Protein AF-A0A940AZQ0-F1 (afdb_monomer_lite)

Radius of gyration: 15.54 Å; chains: 1; bounding box: 46×27×31 Å

Secondary structure (DSSP, 8-state):
-EE-TTS-EE-SS-SSS--BTTB-HHHHHHHHHHHTT--------GGGHHHHHGGGS----HHHHHHHHTT--S--S-GGG-TTT---

Sequence (88 aa):
MIRLSNDIEIPQIGVGTWTLRGETARQIVLRWIVQRGLITIPRAKPNHFAENLEIMTFSLSDDDMQAISTLNQNLRSNVLNDPETFPW

Foldseek 3Di:
DDQDPVRDDDDPQDDDDDDPVNADSLLLVLLLQVVVVHDDDDDDDPVCPVSNVCSVVDHDDPVSSVSVVVPDPVDDPDPCPDPVPPDD

Structure (mmCIF, N/CA/C/O backbone):
data_AF-A0A940AZQ0-F1
#
_entry.id   AF-A0A940AZQ0-F1
#
loop_
_atom_site.group_PDB
_atom_site.id
_atom_site.type_symbol
_atom_site.label_atom_id
_atom_site.label_alt_id
_atom_site.label_comp_id
_atom_site.label_asym_id
_atom_site.label_entity_id
_atom_site.label_seq_id
_atom_site.pdbx_PDB_ins_code
_atom_site.Cartn_x
_atom_site.Cartn_y
_atom_site.Cartn_z
_atom_site.occupancy
_atom_site.B_iso_or_equiv
_atom_site.auth_seq_id
_atom_site.auth_comp_id
_atom_site.auth_asym_id
_atom_site.auth_atom_id
_atom_site.pdbx_PDB_model_num
ATOM 1 N N . MET A 1 1 ? -17.535 1.172 -7.582 1.00 54.00 1 MET A N 1
ATOM 2 C CA . MET A 1 1 ? -17.013 2.134 -8.580 1.00 54.00 1 MET A CA 1
ATOM 3 C C . MET A 1 1 ? -17.646 3.491 -8.326 1.00 54.00 1 MET A C 1
ATOM 5 O O . MET A 1 1 ? -18.807 3.523 -7.937 1.00 54.00 1 MET A O 1
ATOM 9 N N . ILE A 1 2 ? -16.898 4.582 -8.491 1.00 60.06 2 ILE A N 1
ATOM 10 C CA . ILE A 1 2 ? -17.398 5.957 -8.363 1.00 60.06 2 ILE A CA 1
ATOM 11 C C . ILE A 1 2 ? -17.330 6.611 -9.745 1.00 60.06 2 ILE A C 1
ATOM 13 O O . ILE A 1 2 ? -16.295 6.551 -10.405 1.00 60.06 2 ILE A O 1
ATOM 17 N N . ARG A 1 3 ? -18.427 7.245 -10.168 1.00 60.59 3 ARG A N 1
ATOM 18 C CA . ARG A 1 3 ? -18.485 8.070 -11.378 1.00 60.59 3 ARG A CA 1
ATOM 19 C C . ARG A 1 3 ? -18.210 9.521 -10.993 1.00 60.59 3 ARG A C 1
ATOM 21 O O . ARG A 1 3 ? -18.916 10.082 -10.156 1.00 60.59 3 ARG A O 1
ATOM 28 N N . LEU A 1 4 ? -17.152 10.097 -11.552 1.00 63.03 4 LEU A N 1
ATOM 29 C CA . LEU A 1 4 ? -16.785 11.495 -11.340 1.00 63.03 4 LEU A CA 1
ATOM 30 C C . LEU A 1 4 ? -17.708 12.432 -12.137 1.00 63.03 4 LEU A C 1
ATOM 32 O O . LEU A 1 4 ? -18.405 12.011 -13.057 1.00 63.03 4 LEU A O 1
ATOM 36 N N . SER A 1 5 ? -17.689 13.727 -11.810 1.00 54.25 5 SER A N 1
ATOM 37 C CA . SER A 1 5 ? -18.497 14.763 -12.481 1.00 54.25 5 SER A CA 1
ATOM 38 C C . SER A 1 5 ? -18.162 14.972 -13.964 1.00 54.25 5 SER A C 1
ATOM 40 O O . SER A 1 5 ? -18.901 15.655 -14.664 1.00 54.25 5 SER A O 1
ATOM 42 N N . ASN A 1 6 ? -17.063 14.389 -14.442 1.00 59.81 6 ASN A N 1
ATOM 43 C CA . ASN A 1 6 ? -16.641 14.366 -15.840 1.00 59.81 6 ASN A CA 1
ATOM 44 C C . ASN A 1 6 ? -16.858 12.993 -16.507 1.00 59.81 6 ASN A C 1
ATOM 46 O O . ASN A 1 6 ? -16.163 12.669 -17.465 1.00 59.81 6 ASN A O 1
ATOM 50 N N . ASP A 1 7 ? -17.777 12.182 -15.975 1.00 68.88 7 ASP A N 1
ATOM 51 C CA . ASP A 1 7 ? -18.171 10.866 -16.500 1.00 68.88 7 ASP A CA 1
ATOM 52 C C . ASP A 1 7 ? -17.078 9.790 -16.516 1.00 68.88 7 ASP A C 1
ATOM 54 O O . ASP A 1 7 ? -17.277 8.704 -17.058 1.00 68.88 7 ASP A O 1
ATOM 58 N N . ILE A 1 8 ? -15.946 10.039 -15.859 1.00 61.81 8 ILE A N 1
ATOM 59 C CA . ILE A 1 8 ? -14.913 9.025 -15.661 1.00 61.81 8 ILE A CA 1
ATOM 60 C C . ILE A 1 8 ? -15.357 8.082 -14.542 1.00 61.81 8 ILE A C 1
ATOM 62 O O . ILE A 1 8 ? -15.582 8.503 -13.403 1.00 61.81 8 ILE A O 1
ATOM 66 N N . GLU A 1 9 ? -15.454 6.795 -14.862 1.00 54.88 9 GLU A N 1
ATOM 67 C CA . GLU A 1 9 ? -15.624 5.734 -13.877 1.00 54.88 9 GLU A CA 1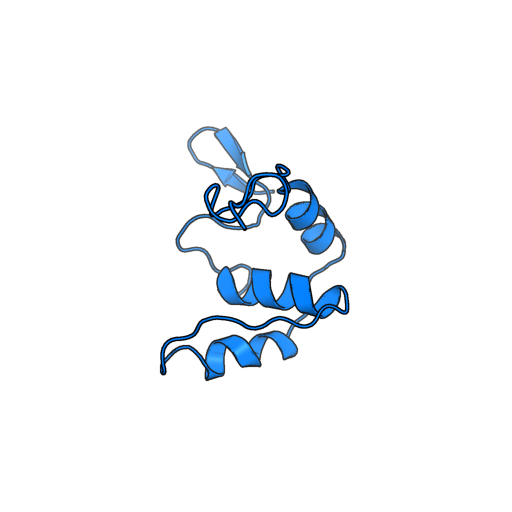
ATOM 68 C C . GLU A 1 9 ? -14.263 5.331 -13.324 1.00 54.88 9 GLU A C 1
ATOM 70 O O . GLU A 1 9 ? -13.360 4.929 -14.058 1.00 54.88 9 GLU A O 1
ATOM 75 N N . ILE A 1 10 ? -14.117 5.443 -12.009 1.00 54.56 10 ILE A N 1
ATOM 76 C CA . ILE A 1 10 ? -12.945 4.959 -11.295 1.00 54.56 10 ILE A CA 1
ATOM 77 C C . ILE A 1 10 ? -13.352 3.844 -10.331 1.00 54.56 10 ILE A C 1
ATOM 79 O O . ILE A 1 10 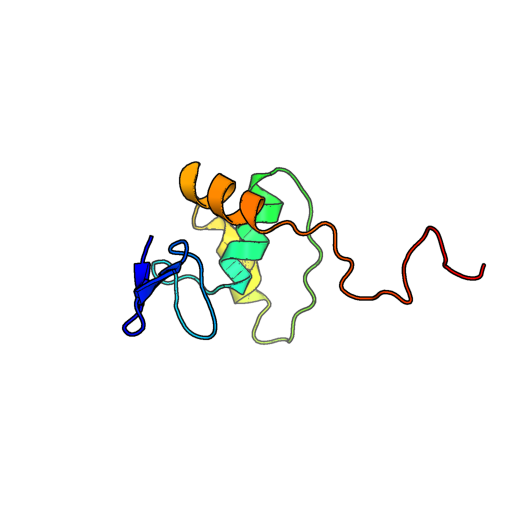? -14.443 3.882 -9.736 1.00 54.56 10 ILE A O 1
ATOM 83 N N . PRO A 1 11 ? -12.484 2.837 -10.116 1.00 54.09 11 PRO A N 1
ATOM 84 C CA . PRO A 1 11 ? -12.623 1.986 -8.946 1.00 54.09 11 PRO A CA 1
ATOM 85 C C . PRO A 1 11 ? -12.713 2.893 -7.713 1.00 54.09 11 PRO A C 1
ATOM 87 O O . PRO A 1 11 ? -12.166 3.993 -7.696 1.00 54.09 11 PRO A O 1
ATOM 90 N N . GLN A 1 12 ? -13.408 2.458 -6.662 1.00 58.81 12 GLN A N 1
ATOM 91 C CA . GLN A 1 12 ? -13.626 3.264 -5.445 1.00 58.81 12 GLN A CA 1
ATOM 92 C C . GLN A 1 12 ? -12.312 3.600 -4.690 1.00 58.81 12 GLN A C 1
ATOM 94 O O . GLN A 1 12 ? -12.317 4.186 -3.613 1.00 58.81 12 GLN A O 1
ATOM 99 N N . ILE A 1 13 ? -11.174 3.248 -5.284 1.00 51.78 13 ILE A N 1
ATOM 100 C CA . ILE A 1 13 ? -9.818 3.354 -4.789 1.00 51.78 13 ILE A CA 1
ATOM 101 C C . ILE A 1 13 ? -9.171 4.608 -5.395 1.00 51.78 13 ILE A C 1
ATOM 103 O O . ILE A 1 13 ? -8.638 4.589 -6.497 1.00 51.78 13 ILE A O 1
ATOM 107 N N . GLY A 1 14 ? -9.291 5.696 -4.631 1.00 57.31 14 GLY A N 1
ATOM 108 C CA . GLY A 1 14 ? -8.403 6.858 -4.492 1.00 57.31 14 GLY A CA 1
ATOM 109 C C . GLY A 1 14 ? -7.663 7.472 -5.693 1.00 57.31 14 GLY A C 1
ATOM 110 O O . GLY A 1 14 ? -6.753 6.878 -6.259 1.00 57.31 14 GLY A O 1
ATOM 111 N N . VAL A 1 15 ? -7.851 8.791 -5.854 1.00 40.72 15 VAL A N 1
ATOM 112 C CA . VAL A 1 15 ? -6.741 9.734 -6.097 1.00 40.72 15 VAL A CA 1
ATOM 113 C C . VAL A 1 15 ? -6.813 10.881 -5.073 1.00 40.72 15 VAL A C 1
ATOM 115 O O . VAL A 1 15 ? -7.856 11.506 -4.896 1.00 40.72 15 VAL A O 1
ATOM 118 N N . GLY A 1 16 ? -5.687 11.168 -4.409 1.00 49.53 16 GLY A N 1
ATOM 119 C CA . GLY A 1 16 ? -5.337 12.493 -3.872 1.00 49.53 16 GLY A CA 1
ATOM 120 C C . GLY A 1 16 ? -5.753 12.857 -2.443 1.00 49.53 16 GLY A C 1
ATOM 121 O O . GLY A 1 16 ? -4.911 13.344 -1.697 1.00 49.53 16 GLY A O 1
ATOM 122 N N . THR A 1 17 ? -7.004 12.648 -2.040 1.00 44.78 17 THR A N 1
ATOM 123 C CA . THR A 1 17 ? -7.512 13.197 -0.755 1.00 44.78 17 THR A CA 1
ATOM 124 C C . THR A 1 17 ? -8.653 12.398 -0.126 1.00 44.78 17 THR A C 1
ATOM 126 O O . THR A 1 17 ? -9.139 12.764 0.942 1.00 44.78 17 THR A O 1
ATOM 129 N N . TRP A 1 18 ? -9.084 11.303 -0.752 1.00 48.69 18 TRP A N 1
ATOM 130 C CA . TRP A 1 18 ? -10.223 10.522 -0.277 1.00 48.69 18 TRP A CA 1
ATOM 131 C C . TRP A 1 18 ? -9.778 9.390 0.640 1.00 48.69 18 TRP A C 1
ATOM 133 O O . TRP A 1 18 ? -8.887 8.610 0.296 1.00 48.69 18 TRP A O 1
ATOM 143 N N . THR A 1 19 ? -10.426 9.300 1.796 1.00 52.53 19 THR A N 1
ATOM 144 C CA . THR A 1 19 ? -10.360 8.131 2.661 1.00 52.53 19 THR A CA 1
ATOM 145 C C . THR A 1 19 ? -11.324 7.071 2.132 1.00 52.53 19 THR A C 1
ATOM 147 O O . THR A 1 19 ? -12.488 7.363 1.849 1.00 52.53 19 THR A O 1
ATOM 150 N N . LEU A 1 20 ? -10.871 5.825 1.977 1.00 56.44 20 LEU A N 1
ATOM 151 C CA . LEU A 1 20 ? -11.805 4.718 1.770 1.00 56.44 20 LEU A CA 1
ATOM 152 C C . LEU A 1 20 ? -12.287 4.336 3.159 1.00 56.44 20 LEU A C 1
ATOM 154 O O . LEU A 1 20 ? -11.544 3.674 3.851 1.00 56.44 20 LEU A O 1
ATOM 158 N N . ARG A 1 21 ? -13.484 4.770 3.571 1.00 65.44 21 ARG A N 1
ATOM 159 C CA . ARG A 1 21 ? -14.085 4.435 4.885 1.00 65.44 21 ARG A CA 1
ATOM 160 C C . ARG A 1 21 ? -13.366 4.992 6.127 1.00 65.44 21 ARG A C 1
ATOM 162 O O . ARG A 1 21 ? -13.778 4.688 7.239 1.00 65.44 21 ARG A O 1
ATOM 169 N N . GLY A 1 22 ? -12.421 5.912 5.945 1.00 75.69 22 GLY A N 1
ATOM 170 C CA . GLY A 1 22 ? -11.686 6.566 7.038 1.00 75.69 22 GLY A CA 1
ATOM 171 C C . GLY A 1 22 ? -10.174 6.379 6.931 1.00 75.69 22 GLY A C 1
ATOM 172 O O . GLY A 1 22 ? -9.422 7.215 7.422 1.00 75.69 22 GLY A O 1
ATOM 173 N N . GLU A 1 23 ? -9.737 5.362 6.193 1.00 84.88 23 GLU A N 1
ATOM 174 C CA . GLU A 1 23 ? -8.339 4.996 6.005 1.00 84.88 23 GLU A CA 1
ATOM 175 C C . GLU A 1 23 ? -7.684 5.764 4.849 1.00 84.88 23 GLU A C 1
ATOM 177 O O . GLU A 1 23 ? -8.287 6.001 3.796 1.00 84.88 23 GLU A O 1
ATOM 182 N N . THR A 1 24 ? -6.414 6.137 5.018 1.00 86.31 24 THR A N 1
ATOM 183 C CA . THR A 1 24 ? -5.651 6.853 3.987 1.00 86.31 24 THR A CA 1
ATOM 184 C C . THR A 1 24 ? -5.206 5.919 2.859 1.00 86.31 24 THR A C 1
ATOM 186 O O . THR A 1 24 ? -5.001 4.721 3.054 1.00 86.31 24 THR A O 1
ATOM 189 N N . ALA A 1 25 ? -4.959 6.465 1.662 1.00 85.50 25 ALA A N 1
ATOM 190 C CA . ALA A 1 25 ? -4.446 5.683 0.529 1.00 85.50 25 ALA A CA 1
ATOM 191 C C . ALA A 1 25 ? -3.160 4.903 0.872 1.00 85.50 25 ALA A C 1
ATOM 193 O O . ALA A 1 25 ? -2.969 3.772 0.431 1.00 85.50 25 ALA A O 1
ATOM 194 N N . ARG A 1 26 ? -2.297 5.479 1.715 1.00 88.25 26 ARG A N 1
ATOM 195 C CA . ARG A 1 26 ? -1.104 4.801 2.231 1.00 88.25 26 ARG A CA 1
ATOM 196 C C . ARG A 1 26 ? -1.467 3.583 3.077 1.00 88.25 26 ARG A C 1
ATOM 198 O O . ARG A 1 26 ? -0.884 2.525 2.860 1.00 88.25 26 ARG A O 1
ATOM 205 N N . GLN A 1 27 ? -2.403 3.720 4.016 1.00 91.75 27 GLN A N 1
ATOM 206 C CA . GLN A 1 27 ? -2.851 2.603 4.849 1.00 91.75 27 GLN A CA 1
ATOM 207 C C . GLN A 1 27 ? -3.442 1.481 3.992 1.00 91.75 27 GLN A C 1
ATOM 209 O O . GLN A 1 27 ? -3.097 0.322 4.198 1.00 91.75 27 GLN A O 1
ATOM 214 N N . ILE A 1 28 ? -4.242 1.823 2.978 1.00 92.06 28 ILE A N 1
ATOM 215 C CA . ILE A 1 28 ? -4.826 0.858 2.034 1.00 92.06 28 ILE A CA 1
ATOM 216 C C . ILE A 1 28 ? -3.733 0.086 1.286 1.00 92.06 28 ILE A C 1
ATOM 218 O O . ILE A 1 28 ? -3.765 -1.142 1.251 1.00 92.06 28 ILE A O 1
ATOM 222 N N . VAL A 1 29 ? -2.733 0.778 0.727 1.00 92.44 29 VAL A N 1
ATOM 223 C CA . VAL A 1 29 ? -1.626 0.127 0.001 1.00 92.44 29 VAL A CA 1
ATOM 224 C C . VAL A 1 29 ? -0.820 -0.787 0.925 1.00 92.44 29 VAL A C 1
ATOM 226 O O . VAL A 1 29 ? -0.502 -1.916 0.554 1.00 92.44 29 VAL A O 1
ATOM 229 N N . LEU A 1 30 ? -0.507 -0.339 2.142 1.00 94.69 30 LEU A N 1
ATOM 230 C CA . LEU A 1 30 ? 0.226 -1.157 3.109 1.00 94.69 30 LEU A CA 1
ATOM 231 C C . LEU A 1 30 ? -0.588 -2.374 3.562 1.00 94.69 30 LEU A C 1
ATOM 233 O O . LEU A 1 30 ? -0.049 -3.482 3.601 1.00 94.69 30 LEU A O 1
ATOM 237 N N . ARG A 1 31 ? -1.886 -2.194 3.832 1.00 95.56 31 ARG A N 1
ATOM 238 C CA . ARG A 1 31 ? -2.811 -3.285 4.149 1.00 95.56 31 ARG A CA 1
ATOM 239 C C . ARG A 1 31 ? -2.875 -4.303 3.017 1.00 95.56 31 ARG A C 1
ATOM 241 O O . ARG A 1 31 ? -2.803 -5.497 3.289 1.00 95.56 31 ARG A O 1
ATOM 248 N N . TRP A 1 32 ? -2.968 -3.8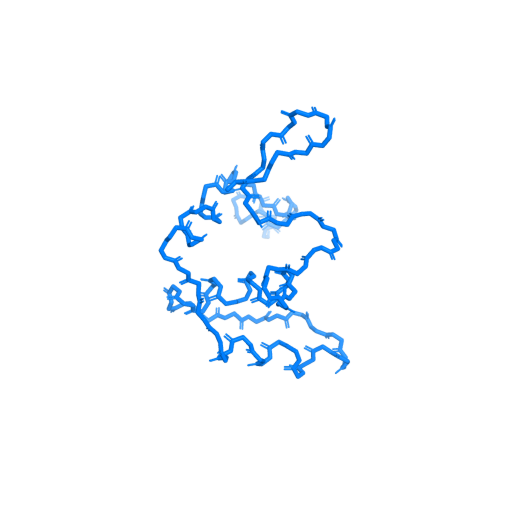51 1.766 1.00 95.19 32 TRP A N 1
ATOM 249 C CA . TRP A 1 32 ? -3.007 -4.727 0.595 1.00 95.19 32 TRP A CA 1
ATOM 250 C C . TRP A 1 32 ? -1.758 -5.612 0.492 1.00 95.19 32 TRP A C 1
ATOM 252 O O . TRP A 1 32 ? -1.879 -6.808 0.232 1.00 95.19 32 TRP A O 1
ATOM 262 N N . ILE A 1 33 ? -0.564 -5.068 0.758 1.00 96.25 33 ILE A N 1
ATOM 263 C CA . ILE A 1 33 ? 0.683 -5.852 0.762 1.00 96.25 33 ILE A CA 1
ATOM 264 C C . ILE A 1 33 ? 0.648 -6.911 1.875 1.00 96.25 33 ILE A C 1
ATOM 266 O O . ILE A 1 33 ? 0.856 -8.096 1.609 1.00 96.25 33 ILE A O 1
ATOM 270 N N . VAL A 1 34 ? 0.341 -6.503 3.110 1.00 96.50 34 VAL A N 1
ATOM 271 C CA . VAL A 1 34 ? 0.356 -7.397 4.281 1.00 96.50 34 VAL A CA 1
ATOM 272 C C . VAL A 1 34 ? -0.711 -8.487 4.188 1.00 96.50 34 VAL A C 1
ATOM 274 O O . VAL A 1 34 ? -0.429 -9.645 4.486 1.00 96.50 34 VAL A O 1
ATOM 277 N N . GLN A 1 35 ? -1.921 -8.161 3.728 1.00 96.94 35 GLN A N 1
ATOM 278 C CA . GLN A 1 35 ? -3.022 -9.122 3.604 1.00 96.94 35 GLN A CA 1
ATOM 279 C C . GLN A 1 35 ? -2.742 -10.215 2.557 1.00 96.94 35 GLN A C 1
ATOM 281 O O . GLN A 1 35 ? -3.305 -11.302 2.645 1.00 96.94 35 GLN A O 1
ATOM 286 N N . ARG A 1 36 ? -1.820 -9.977 1.612 1.00 96.62 36 ARG A N 1
ATOM 287 C CA . ARG A 1 36 ? -1.298 -10.998 0.683 1.00 96.62 36 ARG A CA 1
ATOM 288 C C . ARG A 1 36 ? -0.227 -11.908 1.300 1.00 96.62 36 ARG A C 1
ATOM 290 O O . ARG A 1 36 ? 0.316 -12.755 0.597 1.00 96.62 36 ARG A O 1
ATOM 297 N N . GLY A 1 37 ? 0.111 -11.716 2.574 1.00 96.56 37 GLY A N 1
ATOM 298 C CA . GLY A 1 37 ? 1.172 -12.449 3.264 1.00 96.56 37 GLY A CA 1
ATOM 299 C C . GLY A 1 37 ? 2.582 -11.922 2.982 1.00 96.56 37 GLY A C 1
ATOM 300 O O . GLY A 1 37 ? 3.554 -12.630 3.230 1.00 96.56 37 GLY A O 1
ATOM 301 N N . LEU A 1 38 ? 2.716 -10.699 2.453 1.00 96.69 38 LEU A N 1
ATOM 302 C CA . LEU A 1 38 ? 4.012 -10.086 2.159 1.00 96.69 38 LEU A CA 1
ATOM 303 C C . LEU A 1 38 ? 4.450 -9.145 3.287 1.00 96.69 38 LEU A C 1
ATOM 305 O O . LEU A 1 38 ? 3.649 -8.407 3.857 1.00 96.69 38 LEU A O 1
ATOM 309 N N . ILE A 1 39 ? 5.753 -9.120 3.564 1.00 94.19 39 ILE A N 1
ATOM 310 C CA . ILE A 1 39 ? 6.358 -8.159 4.492 1.00 94.19 39 ILE A CA 1
ATOM 311 C C . ILE A 1 39 ? 6.656 -6.858 3.734 1.00 94.19 39 ILE A C 1
ATOM 313 O O . ILE A 1 39 ? 7.203 -6.887 2.633 1.00 94.19 39 ILE A O 1
ATOM 317 N N . THR A 1 40 ? 6.316 -5.710 4.328 1.00 92.56 40 THR A N 1
ATOM 318 C CA . THR A 1 40 ? 6.573 -4.374 3.764 1.00 92.56 40 THR A CA 1
A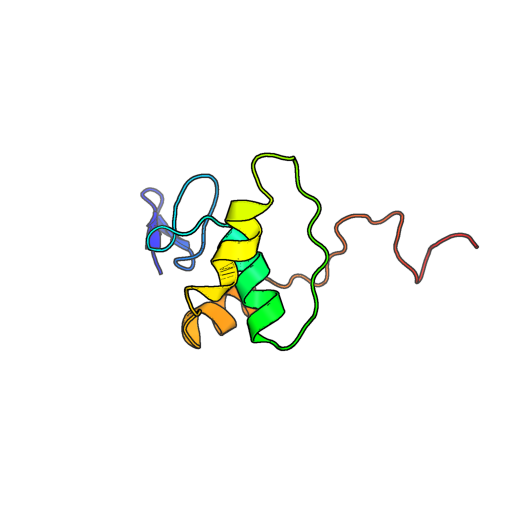TOM 319 C C . THR A 1 40 ? 7.492 -3.551 4.666 1.00 92.56 40 THR A C 1
ATOM 321 O O . THR A 1 40 ? 7.429 -3.663 5.889 1.00 92.56 40 THR A O 1
ATOM 324 N N . ILE A 1 41 ? 8.339 -2.709 4.064 1.00 92.31 41 ILE A N 1
ATOM 325 C CA . ILE A 1 41 ? 9.265 -1.802 4.762 1.00 92.31 41 ILE A CA 1
ATOM 326 C C . ILE A 1 41 ? 8.947 -0.362 4.323 1.00 92.31 41 ILE A C 1
ATOM 328 O O . ILE A 1 41 ? 9.591 0.176 3.418 1.00 92.31 41 ILE A O 1
ATOM 332 N N . PRO A 1 42 ? 7.909 0.273 4.895 1.00 90.75 42 PRO A N 1
ATOM 333 C CA . PRO A 1 42 ? 7.496 1.600 4.469 1.00 90.75 42 PRO A CA 1
ATOM 334 C C . PRO A 1 42 ? 8.511 2.662 4.893 1.00 90.75 42 PRO A C 1
ATOM 336 O O . PRO A 1 42 ? 8.902 2.747 6.057 1.00 90.75 42 PRO A O 1
ATOM 339 N N . ARG A 1 43 ? 8.865 3.562 3.971 1.00 86.94 43 ARG A N 1
ATOM 340 C CA . ARG A 1 43 ? 9.512 4.826 4.343 1.00 86.94 43 ARG A CA 1
ATOM 341 C C . ARG A 1 43 ? 8.495 5.682 5.104 1.00 86.94 43 ARG A C 1
ATOM 343 O O . ARG A 1 43 ? 7.425 5.977 4.575 1.00 86.94 43 ARG A O 1
ATOM 350 N N . ALA A 1 44 ? 8.844 6.134 6.304 1.00 85.12 44 ALA A N 1
ATOM 351 C CA . ALA A 1 44 ? 7.981 6.979 7.125 1.00 85.12 44 ALA A CA 1
ATOM 352 C C . ALA A 1 44 ? 8.720 8.217 7.652 1.00 85.12 44 ALA A C 1
ATOM 354 O O . ALA A 1 44 ? 9.925 8.184 7.900 1.00 85.12 44 ALA A O 1
ATOM 355 N N . LYS A 1 45 ? 7.974 9.313 7.828 1.00 87.44 45 LYS A N 1
ATOM 356 C CA . LYS A 1 45 ? 8.362 10.438 8.692 1.00 87.44 45 LYS A CA 1
ATOM 357 C C . LYS A 1 45 ? 7.838 10.166 10.115 1.00 87.44 45 LYS A C 1
ATOM 359 O O . LYS A 1 45 ? 6.898 9.380 10.247 1.00 87.44 45 LYS A O 1
ATOM 364 N N . PRO A 1 46 ? 8.376 10.817 11.165 1.00 85.31 46 PRO A N 1
ATOM 365 C CA . PRO A 1 46 ? 7.988 10.561 12.558 1.00 85.31 46 PRO A CA 1
ATOM 366 C C . PRO A 1 46 ? 6.476 10.560 12.826 1.00 85.31 46 PRO A C 1
ATOM 368 O O . PRO A 1 46 ? 5.964 9.708 13.542 1.00 85.31 46 PRO A O 1
ATOM 371 N N . ASN A 1 47 ? 5.742 11.464 12.183 1.00 84.19 47 ASN A N 1
ATOM 372 C CA . ASN A 1 47 ? 4.293 11.613 12.313 1.00 84.19 47 ASN A CA 1
ATOM 373 C C . ASN A 1 47 ? 3.462 10.499 11.645 1.00 84.19 47 ASN A C 1
ATOM 375 O O . ASN A 1 47 ? 2.242 10.521 11.749 1.00 84.19 47 ASN A O 1
ATOM 379 N N . HIS A 1 48 ? 4.085 9.552 10.942 1.00 82.88 48 HIS A N 1
ATOM 380 C CA . HIS A 1 48 ? 3.385 8.525 10.166 1.00 82.88 48 HIS A CA 1
ATOM 381 C C . HIS A 1 48 ? 3.650 7.095 10.640 1.00 82.88 48 HIS A C 1
ATOM 383 O O . HIS A 1 48 ? 3.085 6.161 10.080 1.00 82.88 48 HIS A O 1
ATOM 389 N N . PHE A 1 49 ? 4.492 6.898 11.660 1.00 87.25 49 PHE A N 1
ATOM 390 C CA . PHE A 1 49 ? 4.751 5.556 12.189 1.00 87.25 49 PHE A CA 1
ATOM 391 C C . PHE A 1 49 ? 3.493 4.927 12.789 1.00 87.25 49 PHE A C 1
ATOM 393 O O . PHE A 1 49 ? 3.175 3.795 12.444 1.00 87.25 49 PHE A O 1
ATOM 400 N N . ALA A 1 50 ? 2.769 5.665 13.636 1.00 87.62 50 ALA A N 1
ATOM 401 C CA . ALA A 1 50 ? 1.541 5.173 14.260 1.00 87.62 50 ALA A CA 1
ATOM 402 C C . ALA A 1 50 ? 0.478 4.822 13.206 1.00 87.62 50 ALA A C 1
ATOM 404 O O . ALA A 1 50 ? -0.009 3.697 13.172 1.00 87.62 50 ALA A O 1
ATOM 405 N N . GLU A 1 51 ? 0.229 5.735 12.267 1.00 86.50 51 GLU A N 1
ATOM 406 C CA . GLU A 1 51 ? -0.735 5.536 11.179 1.00 86.50 51 GLU A CA 1
ATOM 407 C C . GLU A 1 51 ? -0.397 4.314 10.302 1.00 86.50 51 GLU A C 1
ATOM 409 O O . GLU A 1 51 ? -1.287 3.577 9.882 1.00 86.50 51 GLU A O 1
ATOM 414 N N . ASN A 1 52 ? 0.892 4.051 10.050 1.00 90.25 52 ASN A N 1
ATOM 415 C CA . ASN A 1 52 ? 1.324 2.864 9.308 1.00 90.25 52 ASN A CA 1
ATOM 416 C C . ASN A 1 52 ? 1.075 1.554 10.071 1.00 90.25 52 ASN A C 1
ATOM 418 O O . ASN A 1 52 ? 0.969 0.511 9.432 1.00 90.25 52 ASN A O 1
ATOM 422 N N . LEU A 1 53 ? 1.015 1.579 11.405 1.00 90.69 53 LEU A N 1
ATOM 423 C CA . LEU A 1 53 ? 0.738 0.397 12.230 1.00 90.69 53 LEU A CA 1
ATOM 424 C C . LEU A 1 53 ? -0.764 0.120 12.363 1.00 90.69 53 LEU A C 1
ATOM 426 O O . LEU A 1 53 ? -1.163 -1.034 12.518 1.00 90.69 53 LEU A O 1
ATOM 430 N N . GLU A 1 54 ? -1.603 1.150 12.231 1.00 93.12 54 GLU A N 1
ATOM 431 C CA . GLU A 1 54 ? -3.068 1.030 12.254 1.00 93.12 54 GLU A CA 1
ATOM 432 C C . GLU A 1 54 ? -3.626 0.174 11.107 1.00 93.12 54 GLU A C 1
ATOM 434 O O . GLU A 1 54 ? -4.767 -0.263 11.166 1.00 93.12 54 GLU A O 1
ATOM 439 N N . ILE A 1 55 ? -2.821 -0.187 10.103 1.00 93.75 55 ILE A N 1
ATOM 440 C CA . ILE A 1 55 ? -3.221 -1.092 9.009 1.00 93.75 55 ILE A CA 1
ATOM 441 C C . ILE A 1 55 ? -3.666 -2.487 9.479 1.00 93.75 55 ILE A C 1
ATOM 443 O O . ILE A 1 55 ? -4.186 -3.279 8.697 1.00 93.75 55 ILE A O 1
ATOM 447 N N . MET A 1 56 ? -3.427 -2.831 10.744 1.00 93.56 56 MET A N 1
ATOM 448 C CA . MET A 1 56 ? -3.850 -4.100 11.334 1.00 93.56 56 MET A CA 1
ATOM 449 C C . MET A 1 56 ? -5.285 -4.065 11.878 1.00 93.56 56 MET A C 1
ATOM 451 O O . MET A 1 56 ? -5.821 -5.121 12.205 1.00 93.56 56 MET A O 1
ATOM 455 N N . THR A 1 57 ? -5.914 -2.890 11.979 1.00 94.44 57 THR A N 1
ATOM 456 C CA . THR A 1 57 ? -7.247 -2.724 12.589 1.00 94.44 57 THR A CA 1
ATOM 457 C C . THR A 1 57 ? -8.403 -2.953 11.614 1.00 94.44 57 THR A C 1
ATOM 459 O O . THR A 1 57 ? -9.547 -3.074 12.045 1.00 94.44 57 THR A O 1
ATOM 462 N N . PHE A 1 58 ? -8.119 -3.055 10.314 1.00 92.06 58 PHE A N 1
ATOM 463 C CA . PHE A 1 58 ? -9.113 -3.275 9.267 1.00 92.06 58 PHE A CA 1
ATOM 464 C C . PHE A 1 58 ? -8.649 -4.330 8.259 1.00 92.06 58 PHE A C 1
ATOM 466 O O . PHE A 1 58 ? -7.510 -4.796 8.289 1.00 92.06 58 PHE A O 1
ATOM 473 N N . SER A 1 59 ? -9.546 -4.718 7.353 1.00 93.44 59 SER A N 1
ATOM 474 C CA . SER A 1 59 ? -9.252 -5.627 6.243 1.00 93.44 59 SER A CA 1
ATOM 475 C C . SER A 1 59 ? -9.865 -5.110 4.949 1.00 93.44 59 SER A C 1
ATOM 477 O O . SER A 1 59 ? -10.875 -4.408 4.974 1.00 93.44 59 SER A O 1
ATOM 479 N N . LEU A 1 60 ? -9.229 -5.438 3.828 1.00 90.38 60 LEU A N 1
ATOM 480 C CA . LEU A 1 60 ? -9.769 -5.156 2.502 1.00 90.38 60 LEU A CA 1
ATOM 481 C C . LEU A 1 60 ? -10.674 -6.310 2.080 1.00 90.38 60 LEU A C 1
ATOM 483 O O . LEU A 1 60 ? -10.347 -7.468 2.348 1.00 90.38 60 LEU A O 1
ATOM 487 N N . SER A 1 61 ? -11.793 -5.996 1.429 1.00 88.25 61 SER A N 1
ATOM 488 C CA . SER A 1 61 ? -12.650 -7.023 0.833 1.00 88.25 61 SER A CA 1
ATOM 489 C C . SER A 1 61 ? -11.963 -7.681 -0.366 1.00 88.25 61 SER A C 1
ATOM 491 O O . SER A 1 61 ? -11.023 -7.119 -0.931 1.00 88.25 61 SER A O 1
ATOM 493 N N . ASP A 1 62 ? -12.440 -8.852 -0.789 1.00 90.25 62 ASP A N 1
ATOM 494 C CA . ASP A 1 62 ? -11.893 -9.528 -1.972 1.00 90.25 62 ASP A CA 1
ATOM 495 C C . ASP A 1 62 ? -12.001 -8.655 -3.233 1.00 90.25 62 ASP A C 1
ATOM 497 O O . ASP A 1 62 ? -11.065 -8.612 -4.033 1.00 90.25 62 ASP A O 1
ATOM 501 N N . ASP A 1 63 ? -13.088 -7.892 -3.367 1.00 84.88 63 ASP A N 1
ATOM 502 C CA . ASP A 1 63 ? -13.288 -6.948 -4.469 1.00 84.88 63 ASP A CA 1
ATOM 503 C C . ASP A 1 63 ? -12.265 -5.804 -4.431 1.00 84.88 63 ASP A C 1
ATOM 505 O O . ASP A 1 63 ? -11.692 -5.455 -5.464 1.00 84.88 63 ASP A O 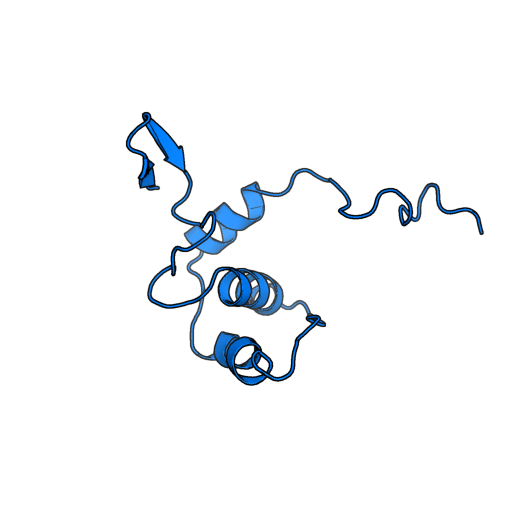1
ATOM 509 N N . ASP A 1 64 ? -11.971 -5.248 -3.249 1.00 86.19 64 ASP A N 1
ATOM 510 C CA . ASP A 1 64 ? -10.933 -4.218 -3.097 1.00 86.19 64 ASP A CA 1
ATOM 511 C C . ASP A 1 64 ? -9.553 -4.784 -3.461 1.00 86.19 64 ASP A C 1
ATOM 513 O O . ASP A 1 64 ? -8.781 -4.161 -4.194 1.00 86.19 64 ASP A O 1
ATOM 517 N N . MET A 1 65 ? -9.245 -5.994 -2.984 1.00 91.75 65 MET A N 1
ATOM 518 C CA . MET A 1 65 ? -7.982 -6.676 -3.270 1.00 91.75 65 MET A CA 1
ATOM 519 C C . MET A 1 65 ? -7.796 -6.914 -4.773 1.00 91.75 65 MET A C 1
ATO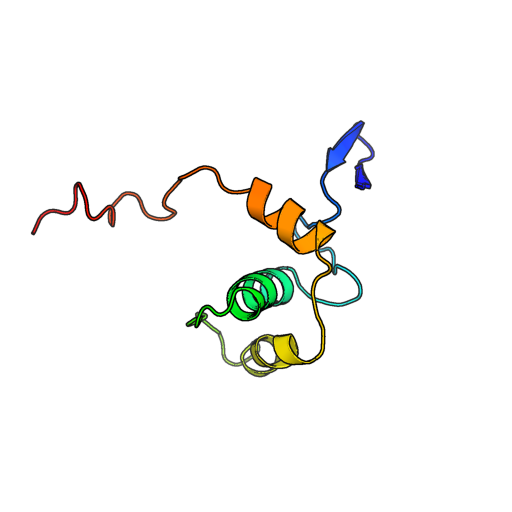M 521 O O . MET A 1 65 ? -6.694 -6.704 -5.300 1.00 91.75 65 MET A O 1
ATOM 525 N N . GLN A 1 66 ? -8.861 -7.322 -5.470 1.00 89.06 66 GLN A N 1
ATOM 526 C CA . GLN A 1 66 ? -8.869 -7.504 -6.921 1.00 89.06 66 GLN A CA 1
ATOM 527 C C . GLN A 1 66 ? -8.733 -6.169 -7.654 1.00 89.06 66 GLN A C 1
ATOM 529 O O . GLN A 1 66 ? -7.874 -6.046 -8.528 1.00 89.06 66 GLN A O 1
ATOM 534 N N . ALA A 1 67 ? -9.496 -5.149 -7.260 1.00 86.06 67 ALA A N 1
ATOM 535 C CA . ALA A 1 67 ? -9.439 -3.829 -7.876 1.00 86.06 67 ALA A CA 1
ATOM 536 C C . ALA A 1 67 ? -8.030 -3.219 -7.791 1.00 86.06 67 ALA A C 1
ATOM 538 O O . ALA A 1 67 ? -7.514 -2.747 -8.802 1.00 86.06 67 ALA A O 1
ATOM 539 N N . ILE A 1 68 ? -7.347 -3.309 -6.642 1.00 88.44 68 ILE A N 1
ATOM 540 C CA . ILE A 1 68 ? -5.948 -2.848 -6.524 1.00 88.44 68 ILE A CA 1
ATOM 541 C C . ILE A 1 68 ? -5.032 -3.659 -7.443 1.00 88.44 68 ILE A C 1
ATOM 543 O O . ILE A 1 68 ? -4.156 -3.098 -8.097 1.00 88.44 68 ILE A O 1
ATOM 547 N N . SER A 1 69 ? -5.240 -4.974 -7.531 1.00 91.44 69 SER A N 1
ATOM 548 C CA . SER A 1 69 ? -4.414 -5.849 -8.371 1.00 91.44 69 SER A CA 1
ATOM 549 C C . SER A 1 69 ? -4.505 -5.493 -9.860 1.00 91.44 69 SER A C 1
ATOM 551 O O . SER A 1 69 ? -3.502 -5.591 -10.567 1.00 91.44 69 SER A O 1
ATOM 553 N N . THR A 1 70 ? -5.659 -5.005 -10.333 1.00 91.81 70 THR A N 1
ATOM 554 C CA . THR A 1 70 ? -5.823 -4.536 -11.725 1.00 91.81 70 THR A CA 1
ATOM 555 C C . THR A 1 70 ? -5.048 -3.259 -12.059 1.00 91.81 70 THR A C 1
ATOM 557 O O . THR A 1 70 ? -4.883 -2.944 -13.234 1.00 91.81 70 THR A O 1
ATOM 560 N N . LEU A 1 71 ? -4.518 -2.541 -11.061 1.00 89.25 71 LEU A N 1
ATOM 561 C CA . LEU A 1 71 ? -3.717 -1.331 -11.281 1.00 89.25 71 LEU A CA 1
ATOM 562 C C . LEU A 1 71 ? -2.276 -1.629 -11.720 1.00 89.25 71 LEU A C 1
ATOM 564 O O . LEU A 1 71 ? -1.537 -0.701 -12.050 1.00 89.25 71 LEU A O 1
ATOM 568 N N . ASN A 1 72 ? -1.841 -2.893 -11.701 1.00 92.12 72 ASN A N 1
ATOM 569 C CA . ASN A 1 72 ? -0.492 -3.252 -12.119 1.00 92.12 72 ASN A CA 1
ATOM 570 C C . ASN A 1 72 ? -0.269 -2.955 -13.613 1.00 92.12 72 ASN A C 1
ATOM 572 O O . ASN A 1 72 ? -0.947 -3.508 -14.472 1.00 92.12 72 ASN A O 1
ATOM 576 N N . GLN A 1 73 ? 0.746 -2.144 -13.914 1.00 92.19 73 GLN A N 1
ATOM 577 C CA . GLN A 1 73 ? 1.152 -1.805 -15.285 1.00 92.19 73 GLN A CA 1
ATOM 578 C C . GLN A 1 73 ? 2.490 -2.439 -15.687 1.00 92.19 73 GLN A C 1
ATOM 580 O O . GLN A 1 73 ? 3.018 -2.131 -16.750 1.00 92.19 73 GLN A O 1
ATOM 585 N N . ASN A 1 74 ? 3.074 -3.293 -14.837 1.00 89.44 74 ASN A N 1
ATOM 586 C CA . ASN A 1 74 ? 4.433 -3.823 -15.013 1.00 89.44 74 ASN A CA 1
ATOM 587 C C . ASN A 1 74 ? 5.512 -2.729 -15.160 1.00 89.44 74 ASN A C 1
ATOM 589 O O . ASN A 1 74 ? 6.559 -2.957 -15.759 1.00 89.44 74 ASN A O 1
ATOM 593 N N . LEU A 1 75 ? 5.280 -1.548 -14.579 1.00 86.94 75 LEU A N 1
ATOM 594 C CA . LEU A 1 75 ? 6.230 -0.437 -14.579 1.00 86.94 75 LEU A CA 1
ATOM 595 C C . LEU A 1 75 ? 7.048 -0.411 -13.282 1.00 86.94 75 LEU A C 1
ATOM 597 O O . LEU A 1 75 ? 6.533 -0.668 -12.191 1.00 86.94 75 LEU A O 1
ATOM 601 N N . ARG A 1 76 ? 8.333 -0.063 -13.393 1.00 84.94 76 ARG A N 1
ATOM 602 C CA . ARG A 1 76 ? 9.215 0.230 -12.253 1.00 84.94 76 ARG A CA 1
ATOM 603 C C . ARG A 1 76 ? 9.190 1.733 -11.980 1.00 84.94 76 ARG A C 1
ATOM 605 O O . ARG A 1 76 ? 9.298 2.532 -12.903 1.00 84.94 76 ARG A O 1
ATOM 612 N N . SER A 1 77 ? 9.094 2.128 -10.711 1.00 84.94 77 SER A N 1
ATOM 613 C CA . SER A 1 77 ? 9.087 3.550 -10.330 1.00 84.94 77 SER A CA 1
ATOM 614 C C . SER A 1 77 ? 10.439 4.241 -10.529 1.00 84.94 77 SER A C 1
ATOM 616 O O . SER A 1 77 ? 10.478 5.451 -10.732 1.00 84.94 77 SER A O 1
ATOM 618 N N . ASN A 1 78 ? 11.541 3.487 -10.485 1.00 85.50 78 ASN A N 1
ATOM 619 C CA . ASN A 1 78 ? 12.873 3.979 -10.809 1.00 85.50 78 ASN A CA 1
ATOM 620 C C . ASN A 1 78 ? 13.496 3.117 -11.912 1.00 85.50 78 ASN A C 1
ATOM 622 O O . ASN A 1 78 ? 14.024 2.042 -11.632 1.00 85.50 78 ASN A O 1
ATOM 626 N N . VAL A 1 79 ? 13.450 3.615 -13.146 1.00 81.19 79 VAL A N 1
ATOM 627 C CA . VAL A 1 79 ? 14.048 2.974 -14.330 1.00 81.19 79 VAL A CA 1
ATOM 628 C C . VAL A 1 79 ? 15.564 2.804 -14.227 1.00 81.19 79 VAL A C 1
ATOM 630 O O . VAL A 1 79 ? 16.107 1.882 -14.816 1.00 81.19 79 VAL A O 1
ATOM 633 N N . LEU A 1 80 ? 16.255 3.632 -13.434 1.00 83.38 80 LEU A N 1
ATOM 634 C CA . LEU A 1 80 ? 17.698 3.484 -13.220 1.00 83.38 80 LEU A CA 1
ATOM 635 C C . LEU A 1 80 ? 18.049 2.290 -12.325 1.00 83.38 80 LEU A C 1
ATOM 637 O O . LEU A 1 80 ? 19.212 1.919 -12.268 1.00 83.38 80 LEU A O 1
ATOM 641 N N . ASN A 1 81 ? 17.068 1.708 -11.627 1.00 82.00 81 ASN A N 1
ATOM 642 C CA . ASN A 1 81 ? 17.242 0.554 -10.743 1.00 82.00 81 ASN A CA 1
ATOM 643 C C . ASN A 1 81 ? 16.671 -0.731 -11.359 1.00 82.00 81 ASN A C 1
ATOM 645 O O . ASN A 1 81 ? 16.285 -1.641 -10.621 1.00 82.00 81 ASN A O 1
ATOM 649 N N . ASP A 1 82 ? 16.541 -0.798 -12.683 1.00 86.81 82 ASP A N 1
ATOM 650 C CA . ASP A 1 82 ? 16.120 -2.031 -13.333 1.00 86.81 82 ASP A CA 1
ATOM 651 C C . ASP A 1 82 ? 17.238 -3.081 -13.211 1.00 86.81 82 ASP A C 1
ATOM 653 O O . ASP A 1 82 ? 18.312 -2.868 -13.771 1.00 86.81 82 ASP A O 1
ATOM 657 N N . PRO A 1 83 ? 17.031 -4.200 -12.489 1.00 86.06 83 PRO A N 1
ATOM 658 C CA . PRO A 1 83 ? 18.056 -5.227 -12.340 1.00 86.06 83 PRO A CA 1
ATOM 659 C C . PRO A 1 83 ? 18.461 -5.873 -13.669 1.00 86.06 83 PRO A C 1
ATOM 661 O O . PRO A 1 83 ? 19.516 -6.491 -13.718 1.00 86.06 83 PRO A O 1
ATOM 664 N N . GLU A 1 84 ? 17.666 -5.751 -14.734 1.00 85.94 84 GLU A N 1
ATOM 665 C CA . GLU A 1 84 ? 18.026 -6.267 -16.059 1.00 85.94 84 GLU A CA 1
ATOM 666 C C . GLU A 1 84 ? 19.000 -5.345 -16.802 1.00 85.94 84 GLU A C 1
ATOM 668 O O . GLU A 1 84 ? 19.755 -5.808 -17.656 1.00 85.94 84 GLU A O 1
ATOM 673 N N . THR A 1 85 ? 19.019 -4.049 -16.471 1.00 86.00 85 THR A N 1
ATOM 674 C CA . THR A 1 85 ? 19.857 -3.046 -17.149 1.00 86.00 85 THR A CA 1
ATOM 675 C C . THR A 1 85 ? 20.808 -2.301 -16.210 1.00 86.00 85 THR A C 1
ATOM 677 O O . THR A 1 85 ? 21.467 -1.354 -16.642 1.00 86.00 85 THR A O 1
ATOM 680 N N . PHE A 1 86 ? 20.864 -2.667 -14.926 1.00 84.25 86 PHE A N 1
ATOM 681 C CA . PHE A 1 86 ? 21.703 -1.991 -13.939 1.00 84.25 86 PHE A CA 1
ATOM 682 C C . PHE A 1 86 ? 23.189 -2.243 -14.242 1.00 84.25 86 PHE A C 1
ATOM 684 O O . PHE A 1 86 ? 23.584 -3.397 -14.398 1.00 84.25 86 PHE A O 1
ATOM 691 N N . PRO A 1 87 ? 24.037 -1.203 -14.314 1.00 81.50 87 PRO A N 1
ATOM 692 C CA . PRO A 1 87 ? 25.463 -1.380 -14.549 1.00 81.50 87 PRO A CA 1
ATOM 693 C C . PRO A 1 87 ? 26.137 -1.845 -13.251 1.00 81.50 87 PRO A C 1
ATOM 695 O O . PRO A 1 87 ? 26.356 -1.047 -12.339 1.00 81.50 87 PRO A O 1
ATOM 698 N N . TRP A 1 88 ? 26.414 -3.142 -13.152 1.00 77.50 88 TRP A N 1
ATOM 699 C CA . TRP A 1 88 ? 27.280 -3.727 -12.121 1.00 77.50 88 TRP A CA 1
ATOM 700 C C . TRP A 1 88 ? 28.746 -3.337 -12.310 1.00 77.50 88 TRP A C 1
ATOM 702 O O . TRP A 1 88 ? 29.193 -3.233 -13.477 1.00 77.50 88 TRP A O 1
#

pLDDT: mean 81.1, std 15.09, range [40.72, 96.94]